Protein AF-A0A431INL9-F1 (afdb_monomer)

Radius of gyration: 22.27 Å; Cα contacts (8 Å, |Δi|>4): 50; chains: 1; bounding box: 41×27×70 Å

Foldseek 3Di:
DDPPDDPVVVVVVVVVVVVVVVVVVVPDDDPLRVVCVVCVCVCVVVVVDDPLRVLLVVLLVCLLVLPALVVVVSSCVVCVPRDDPVSSVVSLVVCCVVSDPVSSVSSVCSVPPD

pLDDT: mean 87.51, std 10.8, range [46.06, 98.25]

Mean predicted aligned error: 8.6 Å

Structure (mmCIF, N/CA/C/O backbone):
data_AF-A0A431INL9-F1
#
_entry.id   AF-A0A431INL9-F1
#
loop_
_atom_site.group_PDB
_atom_site.id
_atom_site.type_symbol
_atom_site.label_atom_id
_atom_site.label_alt_id
_atom_site.label_comp_id
_atom_site.label_asym_id
_atom_site.label_entity_id
_atom_site.label_seq_id
_atom_site.pdbx_PDB_ins_code
_atom_site.Cartn_x
_atom_site.Cartn_y
_atom_site.Cartn_z
_atom_site.occupancy
_atom_site.B_iso_or_equiv
_atom_site.auth_seq_id
_atom_site.auth_comp_id
_atom_site.auth_asym_id
_atom_site.auth_atom_id
_atom_site.pdbx_PDB_model_num
ATOM 1 N N . MET A 1 1 ? -17.777 -2.275 56.118 1.00 46.06 1 MET A N 1
ATOM 2 C CA . MET A 1 1 ? -17.707 -0.850 55.754 1.00 46.06 1 MET A CA 1
ATOM 3 C C . MET A 1 1 ? -17.469 -0.815 54.261 1.00 46.06 1 MET A C 1
ATOM 5 O O . MET A 1 1 ? -16.396 -1.218 53.838 1.00 46.06 1 MET A O 1
ATOM 9 N N . SER A 1 2 ? -18.501 -0.499 53.483 1.00 55.41 2 SER A N 1
ATOM 10 C CA . SER A 1 2 ? -18.367 -0.272 52.045 1.00 55.41 2 SER A CA 1
ATOM 11 C C . SER A 1 2 ? -18.279 1.233 51.874 1.00 55.41 2 SER A C 1
ATOM 13 O O . SER A 1 2 ? -19.251 1.934 52.141 1.00 55.41 2 SER A O 1
ATOM 15 N N . ASP A 1 3 ? -17.081 1.694 51.549 1.00 64.25 3 ASP A N 1
ATOM 16 C CA . ASP A 1 3 ? -16.767 3.079 51.232 1.00 64.25 3 ASP A CA 1
ATOM 17 C C . ASP A 1 3 ? -17.371 3.392 49.857 1.00 64.25 3 ASP A C 1
ATOM 19 O O . ASP A 1 3 ? -16.765 3.146 48.818 1.00 64.25 3 ASP A O 1
ATOM 23 N N . GLN A 1 4 ? -18.649 3.773 49.841 1.00 60.47 4 GLN A N 1
ATOM 24 C CA . GLN A 1 4 ? -19.272 4.359 48.660 1.00 60.47 4 GLN A CA 1
ATOM 25 C C . GLN A 1 4 ? -19.026 5.860 48.770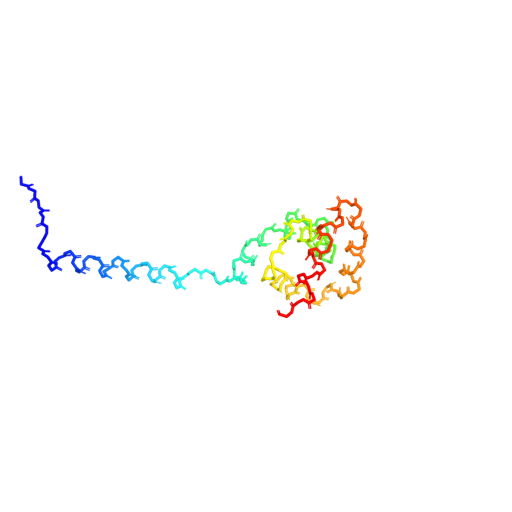 1.00 60.47 4 GLN A C 1
ATOM 27 O O . GLN A 1 4 ? -19.669 6.522 49.586 1.00 60.47 4 GLN A O 1
ATOM 32 N N . GLY A 1 5 ? -18.039 6.355 48.016 1.00 62.97 5 GLY A N 1
ATOM 33 C CA . GLY A 1 5 ? -17.705 7.778 47.938 1.00 62.97 5 GLY A CA 1
ATOM 34 C C . GLY A 1 5 ? -18.944 8.631 47.666 1.00 62.97 5 GLY A C 1
ATOM 35 O O . GLY A 1 5 ? -19.932 8.157 47.093 1.00 62.97 5 GLY A O 1
ATOM 36 N N . THR A 1 6 ? -18.928 9.879 48.128 1.00 72.75 6 THR A N 1
ATOM 37 C CA . THR A 1 6 ? -20.092 10.756 47.981 1.00 72.75 6 THR A CA 1
ATOM 38 C C . THR A 1 6 ? -20.356 11.062 46.497 1.00 72.75 6 THR A C 1
ATOM 40 O O . THR A 1 6 ? -19.442 10.963 45.681 1.00 72.75 6 THR A O 1
ATOM 43 N N . PRO A 1 7 ? -21.587 11.435 46.098 1.00 70.00 7 PRO A N 1
ATOM 44 C CA . PRO A 1 7 ? -21.904 11.737 44.696 1.00 70.00 7 PRO A CA 1
ATOM 45 C C . PRO A 1 7 ? -20.978 12.782 44.047 1.00 70.00 7 PRO A C 1
ATOM 47 O O . PRO A 1 7 ? -20.741 12.726 42.845 1.00 70.00 7 PRO A O 1
ATOM 50 N N . GLU A 1 8 ? -20.430 13.708 44.840 1.00 73.06 8 GLU A N 1
ATOM 51 C CA . GLU A 1 8 ? -19.445 14.700 44.390 1.00 73.06 8 GLU A CA 1
ATOM 52 C C . GLU A 1 8 ? -18.058 14.084 44.128 1.00 73.06 8 GLU A C 1
ATOM 54 O O . GLU A 1 8 ? -17.377 14.499 43.190 1.00 73.06 8 GLU A O 1
ATOM 59 N N . ASP A 1 9 ? -17.660 13.062 44.895 1.00 74.06 9 ASP A N 1
ATOM 60 C CA . ASP A 1 9 ? -16.397 12.334 44.699 1.00 74.06 9 ASP A CA 1
ATOM 61 C C . ASP A 1 9 ? -16.426 11.487 43.418 1.00 74.06 9 ASP A C 1
ATOM 63 O O . ASP A 1 9 ? -15.418 11.377 42.719 1.00 74.06 9 ASP A O 1
ATOM 67 N N . ILE A 1 10 ? -17.591 10.918 43.086 1.00 74.50 10 ILE A N 1
ATOM 68 C CA . ILE A 1 10 ? -17.794 10.131 41.860 1.00 74.50 10 ILE A CA 1
ATOM 69 C C . ILE A 1 10 ? -17.689 11.038 40.625 1.00 74.50 10 ILE A C 1
ATOM 71 O O . ILE A 1 10 ? -16.925 10.738 39.712 1.00 74.50 10 ILE A O 1
ATOM 75 N N . ASP A 1 11 ? -18.368 12.189 40.623 1.00 81.75 11 ASP A N 1
ATOM 76 C CA . ASP A 1 11 ? -18.334 13.140 39.500 1.00 81.75 11 ASP A CA 1
ATOM 77 C C . ASP A 1 11 ? -16.941 13.780 39.308 1.00 81.75 11 ASP A C 1
ATOM 79 O O . ASP A 1 11 ? -16.504 14.044 38.185 1.00 81.75 11 ASP A O 1
ATOM 83 N N . ALA A 1 12 ? -16.192 13.999 40.396 1.00 82.44 12 ALA A N 1
ATOM 84 C CA . ALA A 1 12 ? -14.804 14.454 40.322 1.00 82.44 12 ALA A CA 1
ATOM 85 C C . ALA A 1 12 ? -13.864 13.381 39.738 1.00 82.44 12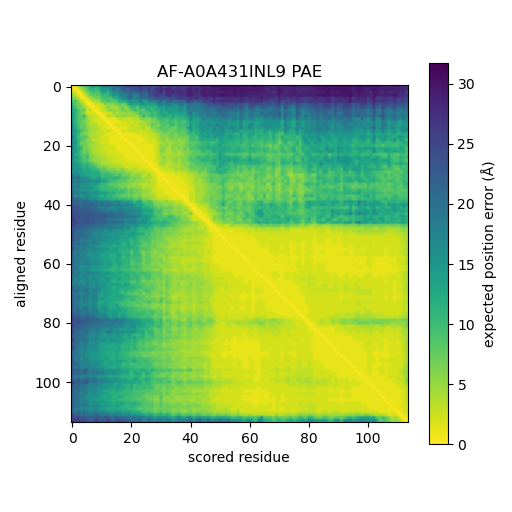 ALA A C 1
ATOM 87 O O . ALA A 1 12 ? -12.995 13.707 38.923 1.00 82.44 12 ALA A O 1
ATOM 88 N N . ALA A 1 13 ? -14.048 12.113 40.119 1.00 82.62 13 ALA A N 1
ATOM 89 C CA . ALA A 1 13 ? -13.278 10.993 39.588 1.00 82.62 13 ALA A CA 1
ATOM 90 C C . ALA A 1 13 ? -13.551 10.771 38.090 1.00 82.62 13 ALA A C 1
ATOM 92 O O . ALA A 1 13 ? -12.605 10.679 37.309 1.00 82.62 13 ALA A O 1
ATOM 93 N N . GLU A 1 14 ? -14.819 10.790 37.670 1.00 86.38 14 GLU A N 1
ATOM 94 C CA . GLU A 1 14 ? -15.216 10.675 36.259 1.00 86.38 14 GLU A CA 1
ATOM 95 C C . GLU A 1 14 ? -14.646 11.823 35.407 1.00 86.38 14 GLU A C 1
ATOM 97 O O . GLU A 1 14 ? -14.143 11.603 34.302 1.00 86.38 14 GLU A O 1
ATOM 102 N N . ARG A 1 15 ? -14.646 13.060 35.930 1.00 86.62 15 ARG A N 1
ATOM 103 C CA . ARG A 1 15 ? -14.015 14.209 35.255 1.00 86.62 15 ARG A CA 1
ATOM 104 C C . ARG A 1 15 ? -12.500 14.058 35.125 1.00 86.62 15 ARG A C 1
ATOM 106 O O . ARG A 1 15 ? -11.954 14.440 34.088 1.00 86.62 15 ARG A O 1
ATOM 113 N N . SER A 1 16 ? -11.835 13.507 36.141 1.00 90.56 16 SER A N 1
ATOM 114 C CA . SER A 1 16 ? -10.395 13.223 36.110 1.00 90.56 16 SER A CA 1
ATOM 115 C C . SER A 1 16 ? -10.053 12.140 35.085 1.00 90.56 16 SER A C 1
ATOM 117 O O . SER A 1 16 ? -9.114 12.308 34.310 1.00 90.56 16 SER A O 1
ATOM 119 N N . GLU A 1 17 ? -10.826 11.054 35.039 1.00 92.12 17 GLU A N 1
ATOM 120 C CA . GLU A 1 17 ? -10.643 9.969 34.068 1.00 92.12 17 GLU A CA 1
ATOM 121 C C . GLU A 1 17 ? -10.866 10.466 32.632 1.00 92.12 17 GLU A C 1
ATOM 123 O O . GLU A 1 17 ? -10.063 10.198 31.736 1.00 92.12 17 GLU A O 1
ATOM 128 N N . ALA A 1 18 ? -11.904 11.278 32.411 1.00 90.88 18 ALA A N 1
ATOM 129 C CA . ALA A 1 18 ? -12.159 11.888 31.111 1.00 90.88 18 ALA A CA 1
ATOM 130 C C . ALA A 1 18 ? -11.015 12.812 30.653 1.00 9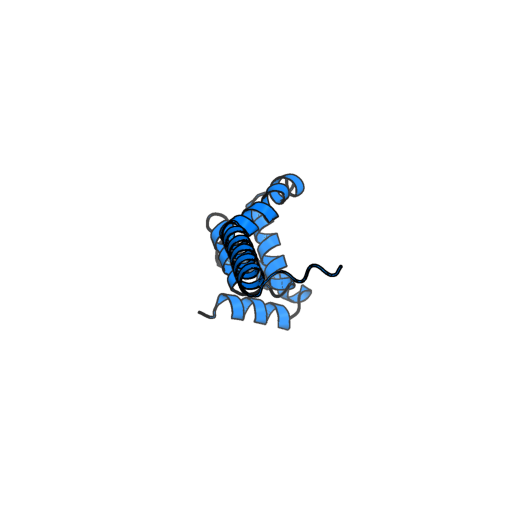0.88 18 ALA A C 1
ATOM 132 O O . ALA A 1 18 ? -10.724 12.876 29.456 1.00 90.88 18 ALA A O 1
ATOM 133 N N . GLU A 1 19 ? -10.365 13.527 31.575 1.00 93.75 19 GLU A N 1
ATOM 134 C CA . GLU A 1 19 ? -9.209 14.372 31.259 1.00 93.75 19 GLU A CA 1
ATOM 135 C C . GLU A 1 19 ? -7.958 13.548 30.940 1.00 93.75 19 GLU A C 1
ATOM 137 O O . GLU A 1 19 ? -7.261 13.855 29.973 1.00 93.75 19 GLU A O 1
ATOM 142 N N . GLU A 1 20 ? -7.715 12.455 31.667 1.00 94.19 20 GLU A N 1
ATOM 143 C CA . GLU A 1 20 ? -6.628 11.524 31.349 1.00 94.19 20 GLU A CA 1
ATOM 144 C C . GLU A 1 20 ? -6.809 10.921 29.948 1.00 94.19 20 GLU A C 1
ATOM 146 O O . GLU A 1 20 ? -5.869 10.898 29.151 1.00 94.19 20 GLU A O 1
ATOM 151 N N . ILE A 1 21 ? -8.028 10.486 29.608 1.00 91.50 21 ILE A N 1
ATOM 152 C CA . ILE A 1 21 ? -8.348 9.959 28.275 1.00 91.50 21 ILE A CA 1
ATOM 153 C C . ILE A 1 21 ? -8.082 11.021 27.201 1.00 91.50 21 ILE A C 1
ATOM 155 O O . ILE A 1 21 ? -7.438 10.718 26.195 1.00 91.50 21 ILE A O 1
ATOM 159 N N . ARG A 1 22 ? -8.525 12.270 27.406 1.00 89.31 22 ARG A N 1
ATOM 160 C CA . ARG A 1 22 ? -8.277 13.373 26.461 1.00 89.31 22 ARG A CA 1
ATOM 161 C C . ARG A 1 22 ? -6.788 13.663 26.289 1.00 89.31 22 ARG A C 1
ATOM 163 O O . ARG A 1 22 ? -6.343 13.773 25.149 1.00 89.31 22 ARG A O 1
ATOM 170 N N . SER A 1 23 ? -6.029 13.733 27.383 1.00 92.62 23 SER A N 1
ATOM 171 C CA . SER A 1 23 ? -4.575 13.933 27.350 1.00 92.62 23 SER A CA 1
ATOM 172 C C . SER A 1 23 ? -3.891 12.820 26.561 1.00 92.62 23 SER A C 1
ATOM 174 O O . SER A 1 23 ? -3.117 13.087 25.649 1.00 92.62 23 SER A O 1
ATOM 176 N N . ARG A 1 24 ? -4.234 11.560 26.847 1.00 89.44 24 ARG A N 1
ATOM 177 C CA . ARG A 1 24 ? -3.652 10.403 26.158 1.00 89.44 24 ARG A CA 1
ATOM 178 C C . ARG A 1 24 ? -3.989 10.379 24.673 1.00 89.44 24 ARG A C 1
ATOM 180 O O . ARG A 1 24 ? -3.133 9.990 23.890 1.00 89.44 24 ARG A O 1
ATOM 187 N N . ILE A 1 25 ? -5.204 10.780 24.287 1.00 89.31 25 ILE A N 1
ATOM 188 C CA . ILE A 1 25 ? -5.607 10.911 22.879 1.00 89.31 25 ILE A CA 1
ATOM 189 C C . ILE A 1 25 ? -4.829 12.038 22.192 1.00 89.31 25 ILE A C 1
ATOM 191 O O . ILE A 1 25 ? -4.395 11.854 21.058 1.00 89.31 25 ILE A O 1
ATOM 195 N N . ALA A 1 26 ? -4.630 13.175 22.864 1.00 85.00 26 ALA A N 1
ATOM 196 C CA . ALA A 1 26 ? -3.861 14.298 22.328 1.00 85.00 26 ALA A CA 1
ATOM 197 C C . ALA A 1 26 ? -2.384 13.939 22.081 1.00 85.00 26 ALA A C 1
ATOM 199 O O . ALA A 1 26 ? -1.787 14.444 21.132 1.00 85.00 26 ALA A O 1
ATOM 200 N N . ASP A 1 27 ? -1.829 13.027 22.882 1.00 87.00 27 ASP A N 1
ATOM 201 C CA . ASP A 1 27 ? -0.458 12.524 22.739 1.00 87.00 27 ASP A CA 1
ATOM 202 C C . ASP A 1 27 ? -0.313 11.392 21.700 1.00 87.00 27 ASP A C 1
ATOM 204 O O . ASP A 1 27 ? 0.806 10.950 21.410 1.00 87.00 27 ASP A O 1
ATOM 208 N N . LEU A 1 28 ? -1.415 10.881 21.128 1.00 85.00 28 LEU A N 1
ATOM 209 C CA . LEU A 1 28 ? -1.327 9.850 20.095 1.00 85.00 28 LEU A CA 1
ATOM 210 C C . LEU A 1 28 ? -0.688 10.422 18.819 1.00 85.00 28 LEU A C 1
ATOM 212 O O . LEU A 1 28 ? -1.028 11.525 18.386 1.00 85.00 28 LEU A O 1
ATOM 216 N N . PRO A 1 29 ? 0.209 9.665 18.159 1.00 81.81 29 PRO A N 1
ATOM 217 C CA . PRO A 1 29 ? 0.775 10.099 16.894 1.00 81.81 29 PRO A CA 1
ATOM 218 C C . PRO A 1 29 ? -0.334 10.253 15.848 1.00 81.81 29 PRO A C 1
ATOM 220 O O . PRO A 1 29 ? -1.190 9.377 15.699 1.00 81.81 29 PRO A O 1
ATOM 223 N N . ASN A 1 30 ? -0.285 11.348 15.088 1.00 82.06 30 ASN A N 1
ATOM 224 C CA . ASN A 1 30 ? -1.124 11.504 13.902 1.00 82.06 30 ASN A CA 1
ATOM 225 C C . ASN A 1 30 ? -0.794 10.419 12.852 1.00 82.06 30 ASN A C 1
ATOM 227 O O . ASN A 1 30 ? 0.190 9.686 12.982 1.00 82.06 30 ASN A O 1
ATOM 231 N N . ALA A 1 31 ? -1.614 10.302 11.803 1.00 77.06 31 ALA A N 1
ATOM 232 C CA . ALA A 1 31 ? -1.472 9.241 10.801 1.00 77.06 31 ALA A CA 1
ATOM 233 C C . ALA A 1 31 ? -0.062 9.181 10.178 1.00 77.06 31 ALA A C 1
ATOM 235 O O . ALA A 1 31 ? 0.500 8.092 10.055 1.00 77.06 31 ALA A O 1
ATOM 236 N N . LEU A 1 32 ? 0.541 10.340 9.881 1.00 74.69 32 LEU A N 1
ATOM 237 C CA . LEU A 1 32 ? 1.912 10.440 9.367 1.00 74.69 32 LEU A CA 1
ATOM 238 C C . LEU A 1 32 ? 2.947 9.976 10.401 1.00 74.69 32 LEU A C 1
ATOM 240 O O . LEU A 1 32 ? 3.825 9.177 10.085 1.00 74.69 32 LEU A O 1
ATOM 244 N N . GLY A 1 33 ? 2.823 10.410 11.656 1.00 78.88 33 GLY A N 1
ATOM 245 C CA . GLY A 1 33 ? 3.709 10.002 12.746 1.00 78.88 33 GLY A CA 1
ATOM 246 C C . GLY A 1 33 ? 3.623 8.505 13.050 1.00 78.88 33 GLY A C 1
ATOM 247 O O . GLY A 1 33 ? 4.640 7.865 13.321 1.00 78.88 33 GLY A O 1
ATOM 248 N N . LEU A 1 34 ? 2.429 7.915 12.961 1.00 82.06 34 LEU A N 1
ATOM 249 C CA . LEU A 1 34 ? 2.247 6.473 13.097 1.00 82.06 34 LEU A CA 1
ATOM 250 C C . LEU A 1 34 ? 2.859 5.725 11.905 1.00 82.06 34 LEU A C 1
ATOM 252 O O . LEU A 1 34 ? 3.583 4.752 12.114 1.00 82.06 34 LEU A O 1
ATOM 256 N N . ALA A 1 35 ? 2.631 6.196 10.676 1.00 77.50 35 ALA A N 1
ATOM 257 C CA . ALA A 1 35 ? 3.221 5.616 9.472 1.00 77.50 35 ALA A CA 1
ATOM 258 C C . ALA A 1 35 ? 4.757 5.666 9.507 1.00 77.50 35 ALA A C 1
ATOM 260 O O . ALA A 1 35 ? 5.411 4.658 9.248 1.00 77.50 35 ALA A O 1
ATOM 261 N N . ALA A 1 36 ? 5.347 6.794 9.906 1.00 77.50 36 ALA A N 1
ATOM 262 C CA . ALA A 1 36 ? 6.792 6.935 10.066 1.00 77.50 36 ALA A CA 1
ATOM 263 C C . ALA A 1 36 ? 7.358 5.932 11.088 1.00 77.50 36 ALA A C 1
ATOM 265 O O . ALA A 1 36 ? 8.365 5.279 10.818 1.00 77.50 36 ALA A O 1
ATOM 266 N N . ARG A 1 37 ? 6.679 5.735 12.229 1.00 79.56 37 ARG A N 1
ATOM 267 C CA . ARG A 1 37 ? 7.075 4.740 13.246 1.00 79.56 37 ARG A CA 1
ATOM 268 C C . ARG A 1 37 ? 6.963 3.303 12.748 1.00 79.56 37 ARG A C 1
ATOM 270 O O . ARG A 1 37 ? 7.847 2.502 13.022 1.00 79.56 37 ARG A O 1
ATOM 277 N N . LEU A 1 38 ? 5.903 2.964 12.016 1.00 80.06 38 LEU A N 1
ATOM 278 C CA . LEU A 1 38 ? 5.759 1.631 11.417 1.00 80.06 38 LEU A CA 1
ATOM 279 C C . LEU A 1 38 ? 6.838 1.365 10.355 1.00 80.06 38 LEU A C 1
ATOM 281 O O . LEU A 1 38 ? 7.245 0.222 10.165 1.00 80.06 38 LEU A O 1
ATOM 285 N N . ASN A 1 39 ? 7.337 2.418 9.704 1.00 75.94 39 ASN A N 1
ATOM 286 C CA . ASN A 1 39 ? 8.373 2.334 8.680 1.00 75.94 39 ASN A CA 1
ATOM 287 C C . ASN A 1 39 ? 9.813 2.431 9.220 1.00 75.94 39 ASN A C 1
ATOM 289 O O . ASN A 1 39 ? 10.742 2.101 8.483 1.00 75.94 39 ASN A O 1
ATOM 293 N N . SER A 1 40 ? 10.035 2.832 10.480 1.00 76.19 40 SER A N 1
ATOM 294 C CA . SER A 1 40 ? 11.372 3.191 10.988 1.00 76.19 40 SER A CA 1
ATOM 295 C C . SER A 1 40 ? 12.382 2.037 11.026 1.00 76.19 40 SER A C 1
ATOM 297 O O . SER A 1 40 ? 13.578 2.292 11.093 1.00 76.19 40 SER A O 1
ATOM 299 N N . GLY A 1 41 ? 11.926 0.780 10.969 1.00 70.81 41 GLY A N 1
ATOM 300 C CA . GLY A 1 41 ? 12.784 -0.410 10.835 1.00 70.81 41 GLY A CA 1
ATOM 301 C C . GLY A 1 41 ? 12.728 -1.083 9.459 1.00 70.81 41 GLY A C 1
ATOM 302 O O . GLY A 1 41 ? 13.486 -2.013 9.195 1.00 70.81 41 GLY A O 1
ATOM 303 N N . VAL A 1 42 ? 11.837 -0.631 8.570 1.00 73.75 42 VAL A N 1
ATOM 304 C CA . VAL A 1 42 ? 11.629 -1.252 7.252 1.00 73.75 42 VAL A CA 1
ATOM 305 C C . VAL A 1 42 ? 12.817 -0.988 6.332 1.00 73.75 42 VAL A C 1
ATOM 307 O O . VAL A 1 42 ? 13.206 -1.883 5.593 1.00 73.75 42 VAL A O 1
ATOM 310 N N . LEU A 1 43 ? 13.431 0.197 6.409 1.00 68.62 43 LEU A N 1
ATOM 311 C CA . LEU A 1 43 ? 14.604 0.535 5.592 1.00 68.62 43 LEU A CA 1
ATOM 312 C C . LEU A 1 43 ? 15.824 -0.326 5.941 1.00 68.62 43 LEU A C 1
ATOM 314 O O . LEU A 1 43 ? 16.555 -0.745 5.052 1.00 68.62 43 LEU A O 1
ATOM 318 N N . GLU A 1 44 ? 16.021 -0.630 7.224 1.00 71.19 44 GLU A N 1
ATOM 319 C CA . GLU A 1 44 ? 17.122 -1.488 7.667 1.00 71.19 44 GLU A CA 1
ATOM 320 C C . GLU A 1 44 ? 16.852 -2.962 7.327 1.00 71.19 44 GLU A C 1
ATOM 322 O O . GLU A 1 44 ? 17.714 -3.642 6.773 1.00 71.19 44 GLU A O 1
ATOM 327 N N . ALA A 1 45 ? 15.628 -3.450 7.566 1.00 75.62 45 ALA A N 1
ATOM 328 C CA . ALA A 1 45 ? 15.234 -4.818 7.216 1.00 75.62 45 ALA A CA 1
ATOM 329 C C . ALA A 1 45 ? 15.185 -5.063 5.694 1.00 75.62 45 ALA A C 1
ATOM 331 O O . ALA A 1 45 ? 15.436 -6.174 5.228 1.00 75.62 45 ALA A O 1
ATOM 332 N N . GLY A 1 46 ? 14.856 -4.027 4.924 1.00 70.56 46 GLY A N 1
ATOM 333 C CA . GLY A 1 46 ? 14.766 -4.028 3.468 1.00 70.56 46 GLY A CA 1
ATOM 334 C C . GLY A 1 46 ? 16.034 -3.556 2.762 1.00 70.56 46 GLY A C 1
ATOM 335 O O . GLY A 1 46 ? 15.977 -3.356 1.557 1.00 70.56 46 GLY A O 1
ATOM 336 N N . ALA A 1 47 ? 17.167 -3.402 3.461 1.00 75.94 47 ALA A N 1
ATOM 337 C CA . ALA A 1 47 ? 18.383 -2.760 2.940 1.00 75.94 47 ALA A CA 1
ATOM 338 C C . ALA A 1 47 ? 18.972 -3.388 1.656 1.00 75.94 47 ALA A C 1
ATOM 340 O O . ALA A 1 47 ? 19.831 -2.790 1.013 1.00 75.94 47 ALA A O 1
ATOM 341 N N . ALA A 1 48 ? 18.533 -4.593 1.279 1.00 85.62 48 ALA A N 1
ATOM 342 C CA . ALA A 1 48 ? 18.893 -5.230 0.012 1.00 85.62 48 ALA A CA 1
ATOM 343 C C . ALA A 1 48 ? 18.151 -4.651 -1.211 1.00 85.62 48 ALA A C 1
ATOM 345 O O . ALA A 1 48 ? 18.569 -4.899 -2.341 1.00 85.62 48 ALA A O 1
ATOM 346 N N . LEU A 1 49 ? 17.053 -3.921 -1.004 1.00 89.62 49 LEU A N 1
ATOM 347 C CA . LEU A 1 49 ? 16.303 -3.227 -2.044 1.00 89.62 49 LEU A CA 1
ATOM 348 C C . LEU A 1 49 ? 16.661 -1.743 -2.018 1.00 89.62 49 LEU A C 1
ATOM 350 O O . LEU A 1 49 ? 16.736 -1.131 -0.953 1.00 89.62 49 LEU A O 1
ATOM 354 N N . ASP A 1 50 ? 16.834 -1.145 -3.196 1.00 89.88 50 ASP A N 1
ATOM 355 C CA . ASP A 1 50 ? 16.877 0.311 -3.280 1.00 89.88 50 ASP A CA 1
ATOM 356 C C . ASP A 1 50 ? 15.519 0.926 -2.886 1.00 89.88 50 ASP A C 1
ATOM 358 O O . ASP A 1 50 ? 14.479 0.254 -2.813 1.00 89.88 50 ASP A O 1
ATOM 362 N N . MET A 1 51 ? 15.538 2.224 -2.581 1.00 88.00 51 MET A N 1
ATOM 363 C CA . MET A 1 51 ? 14.367 2.922 -2.049 1.00 88.00 51 MET A CA 1
ATOM 364 C C . MET A 1 51 ? 13.188 2.881 -3.028 1.00 88.00 51 MET A C 1
ATOM 366 O O . MET A 1 51 ? 12.063 2.561 -2.644 1.00 88.00 51 MET A O 1
ATOM 370 N N . ARG A 1 52 ? 13.463 3.102 -4.318 1.00 92.94 52 ARG A N 1
ATOM 371 C CA . ARG A 1 52 ? 12.457 3.054 -5.380 1.00 92.94 52 ARG A CA 1
ATOM 372 C C . ARG A 1 52 ? 11.800 1.679 -5.452 1.00 92.94 52 ARG A C 1
ATOM 374 O O . ARG A 1 52 ? 10.578 1.582 -5.417 1.00 92.94 52 ARG A O 1
ATOM 381 N N . THR A 1 53 ? 12.584 0.607 -5.468 1.00 93.69 53 THR A N 1
ATOM 382 C CA . THR A 1 53 ? 12.087 -0.776 -5.474 1.00 93.69 53 THR A CA 1
ATOM 383 C C . THR A 1 53 ? 11.241 -1.065 -4.237 1.00 93.69 53 THR A C 1
ATOM 385 O O . THR A 1 53 ? 10.179 -1.678 -4.344 1.00 93.69 53 THR A O 1
ATOM 388 N N . THR A 1 54 ? 11.654 -0.566 -3.071 1.00 91.75 54 THR A N 1
ATOM 389 C CA . THR A 1 54 ? 10.873 -0.671 -1.830 1.00 91.75 54 THR A CA 1
ATOM 390 C C . THR A 1 54 ? 9.499 -0.007 -1.971 1.00 91.75 54 THR A C 1
ATOM 392 O O . THR A 1 54 ? 8.486 -0.592 -1.579 1.00 91.75 54 THR A O 1
ATOM 395 N N . HIS A 1 55 ? 9.430 1.177 -2.580 1.00 93.50 55 HIS A N 1
ATOM 396 C CA . HIS A 1 55 ? 8.166 1.873 -2.820 1.00 93.50 55 HIS A CA 1
ATOM 397 C C . HIS A 1 55 ? 7.283 1.178 -3.865 1.00 93.50 55 HIS A C 1
ATOM 399 O O . HIS A 1 55 ? 6.077 1.061 -3.650 1.00 93.50 55 HIS A O 1
ATOM 405 N N . LEU A 1 56 ? 7.851 0.604 -4.930 1.00 96.56 56 LEU A N 1
ATOM 406 C CA . LEU A 1 56 ? 7.084 -0.203 -5.890 1.00 96.56 56 LEU A CA 1
ATOM 407 C C . LEU A 1 56 ? 6.465 -1.447 -5.231 1.00 96.56 56 LEU A C 1
ATOM 409 O O . LEU A 1 56 ? 5.294 -1.763 -5.456 1.00 96.56 56 LEU A O 1
ATOM 413 N N . VAL A 1 57 ? 7.217 -2.132 -4.361 1.00 95.06 57 VAL A N 1
ATOM 414 C CA . VAL A 1 57 ? 6.695 -3.258 -3.565 1.00 95.06 57 VAL A CA 1
ATOM 415 C C . VAL A 1 57 ? 5.572 -2.792 -2.641 1.00 95.06 57 VAL A C 1
ATOM 417 O O . VAL A 1 57 ? 4.558 -3.479 -2.495 1.00 95.06 57 VAL A O 1
ATOM 420 N N . ARG A 1 58 ? 5.715 -1.606 -2.045 1.00 94.69 58 ARG A N 1
ATOM 421 C CA . ARG A 1 58 ? 4.675 -1.009 -1.210 1.00 94.69 58 ARG A CA 1
ATOM 422 C C . ARG A 1 58 ? 3.400 -0.734 -2.011 1.00 94.69 58 ARG A C 1
ATOM 424 O O . ARG A 1 58 ? 2.338 -1.151 -1.559 1.00 94.69 58 ARG A O 1
ATOM 431 N N . VAL A 1 59 ? 3.486 -0.143 -3.206 1.00 97.50 59 VAL A N 1
ATOM 432 C CA . VAL A 1 59 ? 2.335 0.033 -4.121 1.00 97.50 59 VAL A CA 1
ATOM 433 C C . VAL A 1 59 ? 1.639 -1.300 -4.386 1.00 97.50 59 VAL A C 1
ATOM 435 O O . VAL A 1 59 ? 0.419 -1.408 -4.234 1.00 97.50 59 VAL A O 1
ATOM 438 N N . ALA A 1 60 ? 2.409 -2.343 -4.706 1.00 98.06 60 ALA A N 1
ATOM 439 C CA . ALA A 1 60 ? 1.859 -3.671 -4.948 1.00 98.06 60 ALA A CA 1
ATOM 440 C C . ALA A 1 60 ? 1.117 -4.229 -3.723 1.00 98.06 60 ALA A C 1
ATOM 442 O O . ALA A 1 60 ? 0.017 -4.771 -3.853 1.00 98.06 60 ALA A O 1
ATOM 443 N N . ALA A 1 61 ? 1.682 -4.063 -2.525 1.00 97.12 61 ALA A N 1
ATOM 444 C CA . ALA A 1 61 ? 1.068 -4.505 -1.279 1.00 97.12 61 ALA A CA 1
ATOM 445 C C . ALA A 1 61 ? -0.222 -3.732 -0.954 1.00 97.12 61 ALA A C 1
ATOM 447 O O . ALA A 1 61 ? -1.215 -4.345 -0.555 1.00 97.12 61 ALA A O 1
ATOM 448 N N . MET A 1 62 ? -0.248 -2.411 -1.160 1.00 97.06 62 MET A N 1
ATOM 449 C CA . MET A 1 62 ? -1.449 -1.590 -0.956 1.00 97.06 62 MET A CA 1
ATOM 450 C C . MET A 1 62 ? -2.599 -2.048 -1.861 1.00 97.06 62 MET A C 1
ATOM 452 O O . MET A 1 62 ? -3.721 -2.253 -1.391 1.00 97.06 62 MET A O 1
ATOM 456 N N . ALA A 1 63 ? -2.307 -2.306 -3.139 1.00 98.06 63 ALA A N 1
ATOM 457 C CA . ALA A 1 63 ? -3.281 -2.835 -4.089 1.00 98.06 63 ALA A CA 1
ATOM 458 C C . ALA A 1 63 ? -3.755 -4.250 -3.717 1.00 98.06 63 ALA A C 1
ATOM 460 O O . ALA A 1 63 ? -4.957 -4.522 -3.691 1.00 98.06 63 ALA A O 1
ATOM 461 N N . ALA A 1 64 ? -2.829 -5.149 -3.371 1.00 98.00 64 ALA A N 1
ATOM 462 C CA . ALA A 1 64 ? -3.145 -6.534 -3.024 1.00 98.00 64 ALA A CA 1
ATOM 463 C C . ALA A 1 64 ? -4.012 -6.654 -1.760 1.00 98.00 64 ALA A C 1
ATOM 465 O O . ALA A 1 64 ? -4.883 -7.521 -1.672 1.00 98.00 64 ALA A O 1
ATOM 466 N N . THR A 1 65 ? -3.784 -5.776 -0.783 1.00 96.62 65 THR A N 1
ATOM 467 C CA . THR A 1 65 ? -4.487 -5.791 0.509 1.00 96.62 65 THR A CA 1
ATOM 468 C C . THR A 1 65 ? -5.805 -5.020 0.487 1.00 96.62 65 THR A C 1
ATOM 470 O O . THR A 1 65 ? -6.603 -5.154 1.413 1.00 96.62 65 THR A O 1
ATOM 473 N N . GLY A 1 66 ? -6.075 -4.259 -0.578 1.00 95.81 66 GLY A N 1
ATOM 474 C CA . GLY A 1 66 ? -7.246 -3.389 -0.655 1.00 95.81 66 GLY A CA 1
ATOM 475 C C . GLY A 1 66 ? -7.163 -2.228 0.335 1.00 95.81 66 GLY A C 1
ATOM 476 O O . GLY A 1 66 ? -8.161 -1.919 0.988 1.00 95.81 66 GLY A O 1
ATOM 477 N N . MET A 1 67 ? -5.973 -1.632 0.474 1.00 94.94 67 MET A N 1
ATOM 478 C CA . MET A 1 67 ? -5.717 -0.506 1.372 1.00 94.94 67 MET A CA 1
ATOM 479 C C . MET A 1 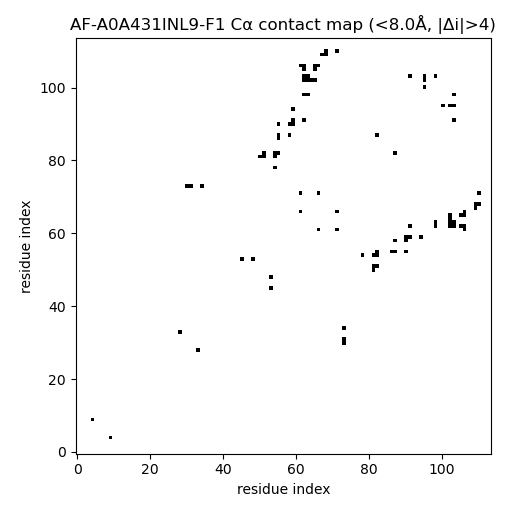67 ? -6.734 0.633 1.147 1.00 94.94 67 MET A C 1
ATOM 481 O O . MET A 1 67 ? -7.003 0.980 -0.006 1.00 94.94 67 MET A O 1
ATOM 485 N N . PRO A 1 68 ? -7.311 1.217 2.218 1.00 93.75 68 PRO A N 1
ATOM 486 C CA . PRO A 1 68 ? -8.235 2.345 2.098 1.00 93.75 68 PRO A CA 1
ATOM 487 C C . PRO A 1 68 ? -7.541 3.612 1.582 1.00 93.75 68 PRO A C 1
ATOM 489 O O . PRO A 1 68 ? -6.329 3.764 1.733 1.00 93.75 68 PRO A O 1
ATOM 492 N N . LYS A 1 69 ? -8.330 4.552 1.044 1.00 93.31 69 LYS A N 1
ATOM 493 C CA . LYS A 1 69 ? -7.861 5.801 0.416 1.00 93.31 69 LYS A CA 1
ATOM 494 C C . LYS A 1 69 ? -6.851 6.587 1.260 1.00 93.31 69 LYS A C 1
ATOM 496 O O . LYS A 1 69 ? -5.756 6.849 0.785 1.00 93.31 69 LYS A O 1
ATOM 501 N N . MET A 1 70 ? -7.159 6.840 2.532 1.00 90.94 70 MET A N 1
ATOM 502 C CA . MET A 1 70 ? -6.245 7.543 3.449 1.00 90.94 70 MET A CA 1
ATOM 503 C C . MET A 1 70 ? -4.867 6.862 3.556 1.00 90.94 70 MET A C 1
ATOM 505 O O . MET A 1 70 ? -3.841 7.517 3.703 1.00 90.94 70 MET A O 1
ATOM 509 N N . GLY A 1 71 ? -4.830 5.527 3.483 1.00 90.94 71 GLY A N 1
ATOM 510 C CA . GLY A 1 71 ? -3.579 4.772 3.487 1.00 90.94 71 GLY A CA 1
ATOM 511 C C . GLY A 1 71 ? -2.780 4.958 2.198 1.00 90.94 71 GLY A C 1
ATOM 512 O O . GLY A 1 71 ? -1.557 5.057 2.262 1.00 90.94 71 GLY A O 1
ATOM 513 N N . TRP A 1 72 ? -3.453 5.053 1.048 1.00 93.94 72 TRP A N 1
ATOM 514 C CA . TRP A 1 72 ? -2.806 5.401 -0.217 1.00 93.94 72 TRP A CA 1
ATOM 515 C C . TRP A 1 72 ? -2.215 6.805 -0.175 1.00 93.94 72 TRP A C 1
ATOM 517 O O . TRP A 1 72 ? -1.036 6.949 -0.470 1.00 93.94 72 TRP A O 1
ATOM 527 N N . GLU A 1 73 ? -2.991 7.806 0.243 1.00 92.38 73 GLU A N 1
ATOM 528 C CA . GLU A 1 73 ? -2.560 9.212 0.304 1.00 92.38 73 GLU A CA 1
ATOM 529 C C . GLU A 1 73 ? -1.286 9.379 1.135 1.00 92.38 73 GLU A C 1
ATOM 531 O O . GLU A 1 73 ? -0.288 9.889 0.637 1.00 92.38 73 GLU A O 1
ATOM 536 N N . VAL A 1 74 ? -1.278 8.838 2.358 1.00 91.06 74 VAL A N 1
ATOM 537 C CA . VAL A 1 74 ? -0.109 8.892 3.248 1.00 91.06 74 VAL A CA 1
ATOM 538 C C . VAL A 1 74 ? 1.120 8.232 2.622 1.00 91.06 74 VAL A C 1
ATOM 540 O O . VAL A 1 74 ? 2.232 8.731 2.760 1.00 91.06 74 VAL A O 1
ATOM 543 N N . ASN A 1 75 ? 0.961 7.086 1.958 1.00 91.38 75 ASN A N 1
ATOM 544 C CA . ASN A 1 75 ? 2.108 6.394 1.372 1.00 91.38 75 ASN A CA 1
ATOM 545 C C . ASN A 1 75 ? 2.581 7.029 0.062 1.00 91.38 75 ASN A C 1
ATOM 547 O O . ASN A 1 75 ? 3.771 6.929 -0.213 1.00 91.38 75 ASN A O 1
ATOM 551 N N . LEU A 1 76 ? 1.685 7.659 -0.706 1.00 92.56 76 LEU A N 1
ATOM 552 C CA . LEU A 1 76 ? 2.000 8.442 -1.904 1.00 92.56 76 LEU A CA 1
ATOM 553 C C . LEU A 1 76 ? 2.789 9.699 -1.551 1.00 92.56 76 LEU A C 1
ATOM 555 O O . LEU A 1 76 ? 3.815 9.942 -2.172 1.00 92.56 76 LEU A O 1
ATOM 559 N N . GLU A 1 77 ? 2.377 10.423 -0.511 1.00 91.00 77 GLU A N 1
ATOM 560 C CA . GLU A 1 77 ? 3.119 11.579 0.009 1.00 91.00 77 GLU A CA 1
ATOM 561 C C . GLU A 1 77 ? 4.536 11.181 0.458 1.00 91.00 77 GLU A C 1
ATOM 563 O O . GLU A 1 77 ? 5.506 11.873 0.180 1.00 91.00 77 GLU A O 1
ATOM 568 N N . LEU A 1 78 ? 4.692 10.009 1.083 1.00 87.19 78 LEU A N 1
ATOM 569 C CA . LEU A 1 78 ? 5.998 9.500 1.520 1.00 87.19 78 LEU A CA 1
ATOM 570 C C . LEU A 1 78 ? 6.919 9.006 0.389 1.00 87.19 78 LEU A C 1
ATOM 572 O O . LEU A 1 78 ? 8.043 8.612 0.697 1.00 87.19 78 LEU A O 1
ATOM 576 N N . MET A 1 79 ? 6.446 8.924 -0.857 1.00 91.38 79 MET A N 1
ATOM 577 C CA . MET A 1 79 ? 7.218 8.397 -1.995 1.00 91.38 79 MET A CA 1
ATOM 578 C C . MET A 1 79 ? 7.171 9.304 -3.230 1.00 91.38 79 MET A C 1
ATOM 580 O O . MET A 1 79 ? 7.484 8.847 -4.332 1.00 91.38 79 MET A O 1
ATOM 584 N N . GLU A 1 80 ? 6.731 10.556 -3.062 1.00 88.06 80 GLU A N 1
ATOM 585 C CA . GLU A 1 80 ? 6.457 11.488 -4.162 1.00 88.06 80 GLU A CA 1
ATOM 586 C C . GLU A 1 80 ? 7.687 11.779 -5.036 1.00 88.06 80 GL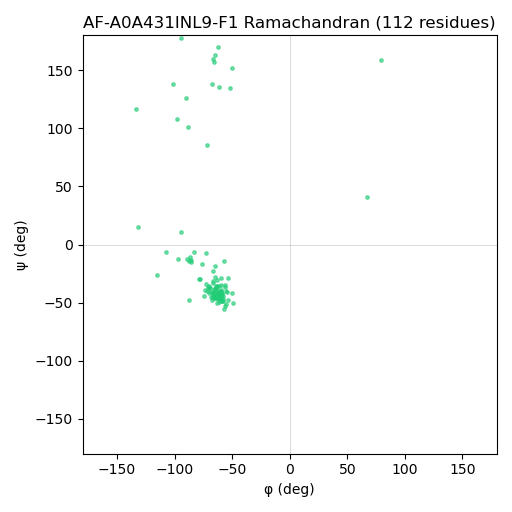U A C 1
ATOM 588 O O . GLU A 1 80 ? 7.545 11.993 -6.241 1.00 88.06 80 GLU A O 1
ATOM 593 N N . ASP A 1 81 ? 8.889 11.703 -4.459 1.00 88.81 81 ASP A N 1
ATOM 594 C CA . ASP A 1 81 ? 10.156 11.948 -5.151 1.00 88.81 81 ASP A CA 1
ATOM 595 C C . ASP A 1 81 ? 10.709 10.691 -5.860 1.00 88.81 81 ASP A C 1
ATOM 597 O O . ASP A 1 81 ? 11.606 10.784 -6.705 1.00 88.81 81 ASP A O 1
ATOM 601 N N . GLU A 1 82 ? 10.177 9.499 -5.561 1.00 91.88 82 GLU A N 1
ATOM 602 C CA . GLU A 1 82 ? 10.716 8.215 -6.023 1.00 91.88 82 GLU A CA 1
ATOM 603 C C . GLU A 1 82 ? 9.795 7.436 -6.967 1.00 91.88 82 GLU A C 1
ATOM 605 O O . GLU A 1 82 ? 10.296 6.611 -7.743 1.00 91.88 82 GLU A O 1
ATOM 610 N N . VAL A 1 83 ? 8.475 7.634 -6.887 1.00 94.25 83 VAL A N 1
ATOM 611 C CA . VAL A 1 83 ? 7.467 6.850 -7.620 1.00 94.25 83 VAL A CA 1
ATOM 612 C C . VAL A 1 83 ? 6.429 7.767 -8.262 1.00 94.25 83 VAL A C 1
ATOM 614 O O . VAL A 1 83 ? 5.662 8.439 -7.579 1.00 94.25 83 VAL A O 1
ATOM 617 N N . GLY A 1 84 ? 6.370 7.742 -9.595 1.00 94.25 84 GLY A N 1
ATOM 618 C CA . GLY A 1 84 ? 5.402 8.511 -10.377 1.00 94.25 84 GLY A CA 1
ATOM 619 C C . GLY A 1 84 ? 4.139 7.729 -10.748 1.00 94.25 84 GLY A C 1
ATOM 620 O O . GLY A 1 84 ? 4.011 6.531 -10.497 1.00 94.25 84 GLY A O 1
ATOM 621 N N . VAL A 1 85 ? 3.211 8.406 -11.428 1.00 94.62 85 VAL A N 1
ATOM 622 C CA . VAL A 1 85 ? 1.966 7.795 -11.933 1.00 94.62 85 VAL A CA 1
ATOM 623 C C . VAL A 1 85 ? 2.254 6.613 -12.866 1.00 94.62 85 VAL A C 1
ATOM 625 O O . VAL A 1 85 ? 1.656 5.552 -12.693 1.00 94.62 85 VAL A O 1
ATOM 628 N N . ASP A 1 86 ? 3.213 6.758 -13.784 1.00 96.88 86 ASP A N 1
ATOM 629 C CA . ASP A 1 86 ? 3.600 5.701 -14.732 1.00 96.88 86 ASP A CA 1
ATOM 630 C C . ASP A 1 86 ? 4.100 4.435 -14.013 1.00 96.88 86 ASP A C 1
ATOM 632 O O . ASP A 1 86 ? 3.845 3.310 -14.446 1.00 96.88 86 ASP A O 1
ATOM 636 N N . ASP A 1 87 ? 4.778 4.606 -12.877 1.00 97.50 87 ASP A N 1
ATOM 637 C CA . ASP A 1 87 ? 5.274 3.498 -12.064 1.00 97.50 87 ASP A CA 1
ATOM 638 C C . ASP A 1 87 ? 4.135 2.750 -11.375 1.00 97.50 87 ASP A C 1
ATOM 640 O O . ASP A 1 87 ? 4.120 1.517 -11.340 1.00 97.50 87 ASP A O 1
ATOM 644 N N . ILE A 1 88 ? 3.160 3.492 -10.845 1.00 96.88 88 ILE A N 1
ATOM 645 C CA . ILE A 1 88 ? 1.964 2.925 -10.219 1.00 96.88 88 ILE A CA 1
ATOM 646 C C . ILE A 1 88 ? 1.158 2.152 -11.263 1.00 96.88 88 ILE A C 1
ATOM 648 O O . ILE A 1 88 ? 0.770 1.010 -11.007 1.00 96.88 88 ILE A O 1
ATOM 652 N N . GLU A 1 89 ? 0.948 2.728 -12.449 1.00 97.06 89 GLU A N 1
ATOM 653 C CA . GLU A 1 89 ? 0.263 2.059 -13.557 1.00 97.06 89 GLU A CA 1
ATOM 654 C C . GLU A 1 89 ? 0.979 0.760 -13.945 1.00 97.06 89 GLU A C 1
ATOM 656 O O . GLU A 1 89 ? 0.347 -0.300 -14.016 1.00 97.06 89 GLU A O 1
ATOM 661 N N . ALA A 1 90 ? 2.303 0.813 -14.118 1.00 98.06 90 ALA A N 1
ATOM 662 C CA . ALA A 1 90 ? 3.109 -0.353 -14.453 1.00 98.06 90 ALA A CA 1
ATOM 663 C C . ALA A 1 90 ? 3.011 -1.450 -13.380 1.00 98.06 90 ALA A C 1
ATOM 665 O O . ALA A 1 90 ? 2.792 -2.617 -13.713 1.00 98.06 90 ALA A O 1
ATOM 666 N N . VAL A 1 91 ? 3.116 -1.098 -12.092 1.00 98.25 91 VAL A N 1
ATOM 667 C CA . VAL A 1 91 ? 2.972 -2.059 -10.986 1.00 98.25 91 VAL A CA 1
ATOM 668 C C . VAL A 1 91 ? 1.585 -2.691 -10.997 1.00 98.25 91 VAL A C 1
ATOM 670 O O . VAL A 1 91 ? 1.481 -3.918 -10.952 1.00 98.25 91 VAL A O 1
ATOM 673 N N . LEU A 1 92 ? 0.521 -1.888 -11.095 1.00 97.88 92 LEU A N 1
ATOM 674 C CA . LEU A 1 92 ? -0.853 -2.388 -11.115 1.00 97.88 92 LEU A CA 1
ATOM 675 C C . LEU A 1 92 ? -1.098 -3.327 -12.303 1.00 97.88 92 LEU A C 1
ATOM 677 O O . LEU A 1 92 ? -1.717 -4.377 -12.124 1.00 97.88 92 LEU A O 1
ATOM 681 N N . ALA A 1 93 ? -0.580 -2.993 -13.488 1.00 96.62 93 ALA A N 1
ATOM 682 C CA . ALA A 1 93 ? -0.671 -3.841 -14.672 1.00 96.62 93 ALA A CA 1
ATOM 683 C C . ALA A 1 93 ? 0.055 -5.183 -14.478 1.00 96.62 93 ALA A C 1
ATOM 685 O O . ALA A 1 93 ? -0.494 -6.237 -14.804 1.00 96.62 93 ALA A O 1
ATOM 686 N N . VAL A 1 94 ? 1.262 -5.161 -13.901 1.00 97.88 94 VAL A N 1
ATOM 687 C CA . VAL A 1 94 ? 2.074 -6.363 -13.654 1.00 97.88 94 VAL A CA 1
ATOM 688 C C . VAL A 1 94 ? 1.430 -7.289 -12.622 1.00 97.88 94 VAL A C 1
ATOM 690 O O . VAL A 1 94 ? 1.438 -8.507 -12.805 1.00 97.88 94 VAL A O 1
ATOM 693 N N . ILE A 1 95 ? 0.859 -6.747 -11.543 1.00 97.81 95 ILE A N 1
ATOM 694 C CA . ILE A 1 95 ? 0.297 -7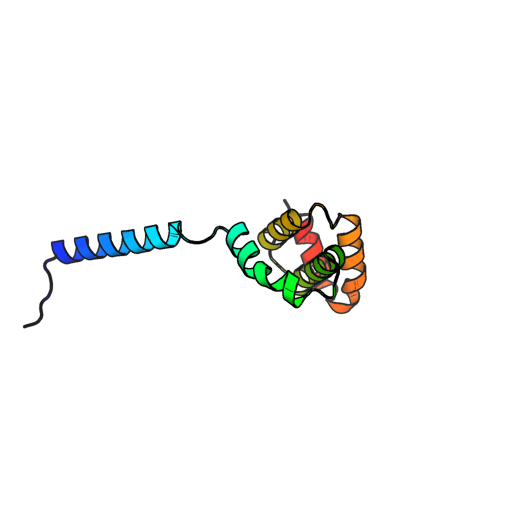.567 -10.459 1.00 97.81 95 ILE A CA 1
ATOM 695 C C . ILE A 1 95 ? -1.161 -7.967 -10.689 1.00 97.81 95 ILE A C 1
ATOM 697 O O . ILE A 1 95 ? -1.647 -8.856 -9.988 1.00 97.81 95 ILE A O 1
ATOM 701 N N . ALA A 1 96 ? -1.873 -7.351 -11.639 1.00 97.44 96 ALA A N 1
ATOM 702 C CA . ALA A 1 96 ? -3.286 -7.636 -11.902 1.00 97.44 96 ALA A CA 1
ATOM 703 C C . ALA A 1 96 ? -3.604 -9.142 -12.065 1.00 97.44 96 ALA A C 1
ATOM 705 O O . ALA A 1 96 ? -4.592 -9.591 -11.475 1.00 97.44 96 ALA A O 1
ATOM 706 N N . PRO A 1 97 ? -2.785 -9.963 -12.761 1.00 97.44 97 PRO A N 1
ATOM 707 C CA . PRO A 1 97 ? -3.012 -11.408 -12.849 1.00 97.44 97 PRO A CA 1
ATOM 708 C C . PRO A 1 97 ? -2.842 -12.156 -11.516 1.00 97.44 97 PRO A C 1
ATOM 710 O O . PRO A 1 97 ? -3.377 -13.250 -11.364 1.00 97.44 97 PRO A O 1
ATOM 713 N N . ILE A 1 98 ? -2.098 -11.587 -10.562 1.00 98.12 98 ILE A N 1
ATOM 714 C CA . ILE A 1 98 ? -1.795 -12.182 -9.251 1.00 98.12 98 ILE A CA 1
ATOM 715 C C . ILE A 1 98 ? -2.893 -11.837 -8.242 1.00 98.12 98 ILE A C 1
ATOM 717 O O . ILE A 1 98 ? -3.391 -12.713 -7.538 1.00 98.12 98 ILE A O 1
ATOM 721 N N . ILE A 1 99 ? -3.279 -10.560 -8.169 1.00 97.44 99 ILE A N 1
ATOM 722 C CA . ILE A 1 99 ? -4.262 -10.065 -7.190 1.00 97.44 99 ILE A CA 1
ATOM 723 C C . ILE A 1 99 ? -5.712 -10.235 -7.669 1.00 97.44 99 ILE A C 1
ATOM 725 O O . ILE A 1 99 ? -6.652 -10.132 -6.879 1.00 97.44 99 ILE A O 1
ATOM 729 N N . GLY A 1 100 ? -5.894 -10.499 -8.965 1.00 97.50 100 GLY A N 1
ATOM 730 C CA . GLY A 1 100 ? -7.185 -10.648 -9.620 1.00 97.50 100 GLY A CA 1
ATOM 731 C C . GLY A 1 100 ? -7.873 -9.317 -9.937 1.00 97.50 100 GLY A C 1
ATOM 732 O O . GLY A 1 100 ? -7.631 -8.277 -9.320 1.00 97.50 100 GLY A O 1
ATOM 733 N N . THR A 1 101 ? -8.805 -9.363 -10.894 1.00 94.50 101 THR A N 1
ATOM 734 C CA . THR A 1 101 ? -9.503 -8.179 -11.424 1.00 94.50 101 THR A CA 1
ATOM 735 C C . THR A 1 101 ? -10.220 -7.367 -10.345 1.00 94.50 101 THR A C 1
ATOM 737 O O . THR A 1 101 ? -10.215 -6.143 -10.403 1.00 94.50 101 THR A O 1
ATOM 740 N N . SER A 1 102 ? -10.801 -8.017 -9.329 1.00 96.06 102 SER A N 1
ATOM 741 C CA . SER A 1 102 ? -11.515 -7.313 -8.255 1.00 96.06 102 SER A CA 1
ATOM 742 C C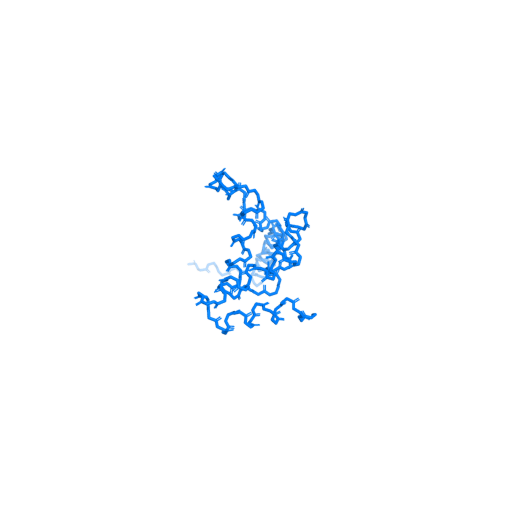 . SER A 1 102 ? -10.598 -6.399 -7.439 1.00 96.06 102 SER A C 1
ATOM 744 O O . SER A 1 102 ? -11.000 -5.282 -7.124 1.00 96.06 102 SER A O 1
ATOM 746 N N . ARG A 1 103 ? -9.388 -6.855 -7.086 1.00 96.56 103 ARG A N 1
ATOM 747 C CA . ARG A 1 103 ? -8.433 -6.050 -6.309 1.00 96.56 103 ARG A CA 1
ATOM 748 C C . ARG A 1 103 ? -7.813 -4.950 -7.155 1.00 96.56 103 ARG A C 1
ATOM 750 O O . ARG A 1 103 ? -7.695 -3.828 -6.681 1.00 96.56 103 ARG A O 1
ATOM 757 N N . TYR A 1 104 ? -7.509 -5.251 -8.417 1.00 97.31 104 TYR A N 1
ATOM 758 C CA . TYR A 1 104 ? -7.060 -4.248 -9.379 1.00 97.31 104 TYR A CA 1
ATOM 759 C C . TYR A 1 104 ? -8.075 -3.102 -9.517 1.00 97.31 104 TYR A C 1
ATOM 761 O O . TYR A 1 104 ? -7.720 -1.946 -9.308 1.00 97.31 104 TYR A O 1
ATOM 769 N N . LEU A 1 105 ? -9.350 -3.414 -9.786 1.00 96.75 105 LEU A N 1
ATOM 770 C CA . LEU A 1 105 ? -10.394 -2.394 -9.926 1.00 96.75 105 LEU A CA 1
ATOM 771 C C . LEU A 1 105 ? -10.589 -1.599 -8.635 1.00 96.75 105 LEU A C 1
ATOM 773 O O . LEU A 1 105 ? -10.709 -0.382 -8.695 1.00 96.75 105 LEU A O 1
ATOM 777 N N . GLN A 1 106 ? -10.564 -2.260 -7.473 1.00 97.00 106 GLN A N 1
ATOM 778 C CA . GLN A 1 106 ? -10.633 -1.569 -6.186 1.00 97.00 106 GLN A CA 1
ATOM 779 C C . GLN A 1 106 ? -9.490 -0.554 -6.027 1.00 97.00 106 GLN A C 1
ATOM 781 O O . GLN A 1 106 ? -9.745 0.580 -5.622 1.00 97.00 106 GLN A O 1
ATOM 786 N N . ALA A 1 107 ? -8.250 -0.947 -6.337 1.00 97.12 107 ALA A N 1
ATOM 787 C CA . ALA A 1 107 ? -7.087 -0.069 -6.240 1.00 97.12 107 ALA A CA 1
ATOM 788 C C . ALA A 1 107 ? -7.216 1.129 -7.189 1.00 97.12 107 ALA A C 1
ATOM 790 O O . ALA A 1 107 ? -7.071 2.266 -6.749 1.00 97.12 107 ALA A O 1
ATOM 791 N N . VAL A 1 108 ? -7.587 0.882 -8.452 1.00 96.12 108 VAL A N 1
ATOM 792 C CA . VAL A 1 108 ? -7.832 1.944 -9.437 1.00 96.12 108 VAL A CA 1
ATOM 793 C C . VAL A 1 108 ? -8.908 2.899 -8.926 1.00 96.12 108 VAL A C 1
ATOM 795 O O . VAL A 1 108 ? -8.631 4.079 -8.773 1.00 96.12 108 VAL A O 1
ATOM 798 N N . THR A 1 109 ? -10.100 2.411 -8.569 1.00 96.12 109 THR A N 1
ATOM 799 C CA . THR A 1 109 ? -11.192 3.256 -8.055 1.00 96.12 109 THR A CA 1
ATOM 800 C C . THR A 1 109 ? -10.772 4.079 -6.838 1.00 96.12 109 THR A C 1
ATOM 802 O O . THR A 1 109 ? -11.134 5.248 -6.750 1.00 96.12 109 THR A O 1
ATOM 805 N N . THR A 1 110 ? -9.988 3.500 -5.927 1.00 95.00 110 THR A N 1
ATOM 806 C CA . THR A 1 110 ? -9.485 4.208 -4.739 1.00 95.00 110 THR A CA 1
ATOM 807 C C . THR A 1 110 ? -8.568 5.375 -5.112 1.00 95.00 110 THR A C 1
ATOM 809 O O . THR A 1 110 ? -8.619 6.405 -4.451 1.00 95.00 110 THR A O 1
ATOM 812 N N . LEU A 1 111 ? -7.770 5.231 -6.174 1.00 91.50 111 LEU A N 1
ATOM 813 C CA . LEU A 1 111 ? -6.833 6.252 -6.647 1.00 91.50 111 LEU A CA 1
ATOM 814 C C . LEU A 1 111 ? -7.500 7.373 -7.459 1.00 91.50 111 LEU A C 1
ATOM 816 O O . LEU A 1 111 ? -6.991 8.487 -7.451 1.00 91.50 111 LEU A O 1
ATOM 820 N N . VAL A 1 112 ? -8.605 7.099 -8.169 1.00 89.62 112 VAL A N 1
ATOM 821 C CA . VAL A 1 112 ? -9.260 8.102 -9.044 1.00 89.62 112 VAL A CA 1
ATOM 822 C C . VAL A 1 112 ? -10.439 8.831 -8.396 1.00 89.62 112 VAL A C 1
ATOM 824 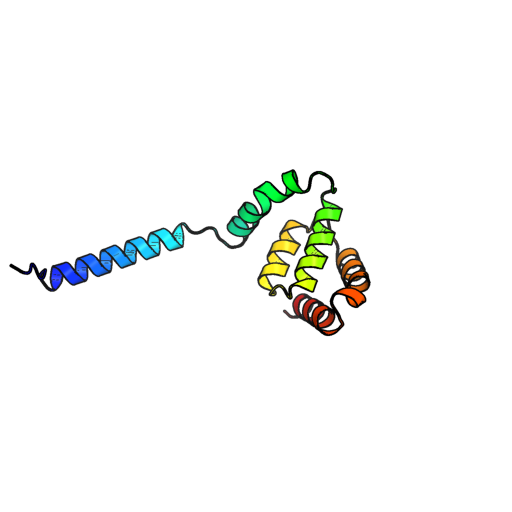O O . VAL A 1 112 ? -10.952 9.783 -8.978 1.00 89.62 112 VAL A O 1
ATOM 827 N N . THR A 1 113 ? -10.935 8.364 -7.251 1.00 79.94 113 THR A N 1
ATOM 828 C CA . THR A 1 113 ? -12.096 8.985 -6.595 1.00 79.94 113 THR A CA 1
ATOM 829 C C . THR A 1 113 ? -11.619 10.070 -5.637 1.00 79.94 113 THR A C 1
ATOM 831 O O . THR A 1 113 ? -10.800 9.759 -4.775 1.00 79.94 113 THR A O 1
ATOM 834 N N . ASP A 1 114 ? -12.143 11.295 -5.768 1.00 60.31 114 ASP A N 1
ATOM 835 C CA . ASP A 1 114 ? -11.918 12.451 -4.870 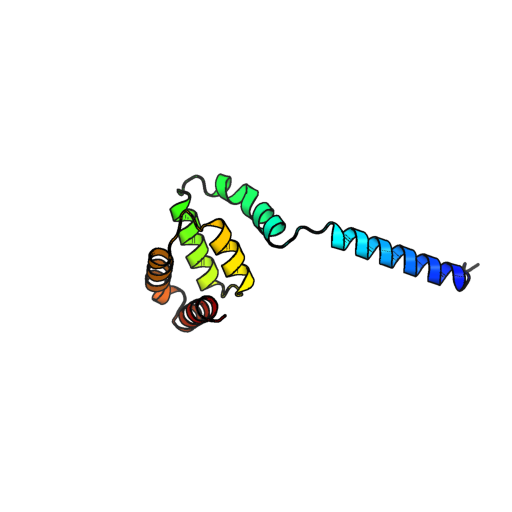1.00 60.31 114 ASP A CA 1
ATOM 836 C C . ASP A 1 114 ? -12.494 12.275 -3.455 1.00 60.31 114 ASP A C 1
ATOM 838 O O . ASP A 1 114 ? -13.417 11.455 -3.254 1.00 60.31 114 ASP A O 1
#

Nearest PDB structures (foldseek):
  2af7-assembly1_F  TM=7.743E-01  e=2.262E-01  Methanothermobacter thermautotrophicus
  2af7-assembly1_A  TM=6.723E-01  e=2.139E-01  Methanothermobacter thermautotrophicus
  5dik-assembly1_A  TM=6.028E-01  e=3.170E-01  Legionella pneumophila
  1vke-assembly1_A  TM=5.966E-01  e=1.092E+00  Thermotoga maritima MSB8
  1p8c-assembly1_B  TM=5.678E-01  e=2.143E+00  Thermotoga maritima

Secondary structure (DSSP, 8-state):
------HHHHHHHHHHHHHHHHHHHHTSPPHHHHHHHHHTTHHHHTTTS-HHHHHHHHHHHHHHHT--HHHHHHHHHTTTTT--HHHHHHHHHHHHHHHHHHHHHHHHHHHH--

Sequence (114 aa):
MSDQGTPEDIDAAERSEAEEIRSRIADLPNALGLAARLNSGVLEAGAALDMRTTHLVRVAAMAATGMPKMGWEVNLELMEDEVGVDDIEAVLAVIAPIIGTSRYLQAVTTLVTD

Solvent-accessible surface area (backbone atoms only — not comparable to full-atom values): 6684 Å² total; per-residue (Å²): 136,82,87,74,71,53,77,68,55,52,56,51,48,54,53,50,51,54,48,52,53,50,54,56,58,70,70,49,67,52,74,66,56,44,51,50,60,74,44,71,56,46,61,70,77,40,61,92,47,56,70,51,58,50,50,53,51,47,52,50,49,39,30,65,71,60,58,54,52,73,58,50,54,58,53,46,67,75,33,60,91,64,54,54,71,71,52,52,51,50,46,50,64,69,42,28,84,77,56,32,69,70,32,43,51,50,40,52,53,49,73,72,56,133